Protein AF-A0A414WHA1-F1 (afdb_monomer)

Organism: Bacteroides uniformis (NCBI:txid820)

Solvent-accessible surface area (backbone atoms only — not comparable to full-atom values): 5166 Å² total; per-residue (Å²): 136,85,83,76,86,70,51,95,79,57,63,96,72,56,92,51,90,66,49,31,78,87,41,59,40,52,16,73,82,84,62,47,81,38,63,70,88,63,60,44,80,42,83,42,80,46,76,59,98,90,39,82,40,81,44,78,44,41,28,40,68,69,58,38,55,67,74,60,46,69,81,51,74,82,78,72,75,129

pLDDT: mean 76.53, std 17.93, range [39.44, 95.0]

Radius of gyration: 17.09 Å; Cα contacts (8 Å, |Δi|>4): 93; chains: 1; bounding box: 36×38×50 Å

Structure (mmCIF, N/CA/C/O backbone):
data_AF-A0A414WHA1-F1
#
_entry.id   AF-A0A414WHA1-F1
#
loop_
_atom_site.group_PDB
_atom_site.id
_atom_site.type_symbol
_atom_site.label_atom_id
_atom_site.label_alt_id
_atom_site.label_comp_id
_atom_site.label_asym_id
_atom_site.label_entity_id
_atom_site.label_seq_id
_atom_site.pdbx_PDB_ins_code
_atom_site.Cartn_x
_atom_site.Cartn_y
_atom_site.Cartn_z
_atom_site.occupancy
_atom_site.B_iso_or_equiv
_atom_site.auth_seq_id
_atom_site.auth_comp_id
_atom_site.auth_asym_id
_atom_site.auth_atom_id
_atom_site.pdbx_PDB_model_num
ATOM 1 N N . MET A 1 1 ? -0.451 -13.461 26.767 1.00 39.84 1 MET A N 1
ATOM 2 C CA . MET A 1 1 ? -0.764 -12.213 26.043 1.00 39.84 1 MET A CA 1
ATOM 3 C C . MET A 1 1 ? -2.188 -12.288 25.517 1.00 39.84 1 MET A C 1
ATOM 5 O O . MET A 1 1 ? -2.507 -13.252 24.839 1.00 39.84 1 MET A O 1
ATOM 9 N N . ASN A 1 2 ? -2.996 -11.316 25.955 1.00 42.94 2 ASN A N 1
ATOM 10 C CA . ASN A 1 2 ? -4.147 -10.646 25.330 1.00 42.94 2 ASN A CA 1
ATOM 11 C C . ASN A 1 2 ? -5.099 -11.502 24.471 1.00 42.94 2 ASN A C 1
ATOM 13 O O . ASN A 1 2 ? -4.715 -12.005 23.432 1.00 42.94 2 ASN A O 1
ATOM 17 N N . GLY A 1 3 ? -6.376 -11.685 24.808 1.00 41.97 3 GLY A N 1
ATOM 18 C CA . GLY A 1 3 ? -7.275 -10.730 25.449 1.00 41.97 3 GLY A CA 1
ATOM 19 C C . GLY A 1 3 ? -8.082 -9.982 24.390 1.00 41.97 3 GLY A C 1
ATOM 20 O O . GLY A 1 3 ? -7.686 -8.904 23.971 1.00 41.97 3 GLY A O 1
ATOM 21 N N . LYS A 1 4 ? -9.245 -10.565 24.072 1.00 44.34 4 LYS A N 1
ATOM 22 C CA . LYS A 1 4 ? -10.418 -9.994 23.389 1.00 44.34 4 LYS A CA 1
ATOM 23 C C . LYS A 1 4 ? -10.348 -9.909 21.859 1.00 44.34 4 LYS A C 1
ATOM 25 O O . LYS A 1 4 ? -9.657 -9.100 21.259 1.00 44.34 4 LYS A O 1
ATOM 30 N N . SER A 1 5 ? -11.156 -10.791 21.275 1.00 52.03 5 SER A N 1
ATOM 31 C CA . SER A 1 5 ? -11.770 -10.745 19.951 1.00 52.03 5 SER A CA 1
ATOM 32 C C . SER A 1 5 ? -11.852 -9.338 19.350 1.00 52.03 5 SER A C 1
ATOM 34 O O . SER A 1 5 ? -12.647 -8.500 19.779 1.00 52.03 5 SER A O 1
ATOM 36 N N . LYS A 1 6 ? -11.002 -9.166 18.334 1.00 57.75 6 LYS A N 1
ATOM 37 C CA . LYS A 1 6 ? -10.979 -8.148 17.282 1.00 57.75 6 LYS A CA 1
ATOM 38 C C . LYS A 1 6 ? -12.396 -7.946 16.714 1.00 57.75 6 LYS A C 1
ATOM 40 O O . LYS A 1 6 ? -13.081 -8.942 16.528 1.00 57.75 6 LYS A O 1
ATOM 45 N N . CYS A 1 7 ? -12.812 -6.689 16.517 1.00 58.56 7 CYS A N 1
ATOM 46 C CA . CYS A 1 7 ? -14.056 -6.179 15.896 1.00 58.56 7 CYS A CA 1
ATOM 47 C C . CYS A 1 7 ? -15.166 -7.189 15.519 1.00 58.56 7 CYS A C 1
ATOM 49 O O . CYS A 1 7 ? -14.958 -8.141 14.775 1.00 58.56 7 CYS A O 1
ATOM 51 N N . ASN A 1 8 ? -16.407 -6.910 15.937 1.00 60.75 8 ASN A N 1
ATOM 52 C CA . ASN A 1 8 ? -17.593 -7.758 15.714 1.00 60.75 8 ASN A CA 1
ATOM 53 C C . ASN A 1 8 ? -18.082 -7.844 14.245 1.00 60.75 8 ASN A C 1
ATOM 55 O O . ASN A 1 8 ? -19.207 -8.278 14.007 1.00 60.75 8 ASN A O 1
ATOM 59 N N . GLY A 1 9 ? -17.283 -7.398 13.272 1.00 56.62 9 GLY A N 1
ATOM 60 C CA . GLY A 1 9 ? -17.616 -7.407 11.845 1.00 56.62 9 GLY A CA 1
ATOM 61 C C . GLY A 1 9 ? -18.577 -6.302 11.387 1.00 56.62 9 GLY A C 1
ATOM 62 O O . GLY A 1 9 ? -18.833 -6.189 10.191 1.00 56.62 9 GLY A O 1
ATOM 63 N N . HIS A 1 10 ? -19.084 -5.451 12.288 1.00 63.38 10 HIS A N 1
ATOM 64 C CA . HIS A 1 10 ? -19.907 -4.288 11.936 1.00 63.38 10 HIS A CA 1
ATOM 65 C C . HIS A 1 10 ? -19.056 -3.013 11.852 1.00 63.38 10 HIS A C 1
ATOM 67 O O . HIS A 1 10 ? -19.265 -2.061 12.608 1.00 63.38 10 HIS A O 1
ATOM 73 N N . CYS A 1 11 ? -18.106 -2.980 10.911 1.00 64.75 11 CYS A N 1
ATOM 74 C CA . CYS A 1 11 ? -17.054 -1.955 10.842 1.00 64.75 11 CYS A CA 1
ATOM 75 C C . CYS A 1 11 ? -17.573 -0.509 10.797 1.00 64.75 11 CYS A C 1
ATOM 77 O O . CYS A 1 11 ? -16.979 0.376 11.398 1.00 64.75 11 CYS A O 1
ATOM 79 N N . LYS A 1 12 ? -18.752 -0.270 10.201 1.00 61.59 12 LYS A N 1
ATOM 80 C CA . LYS A 1 12 ? -19.400 1.059 10.170 1.00 61.59 12 LYS A CA 1
ATOM 81 C C . LYS A 1 12 ? -19.788 1.621 11.548 1.00 61.59 12 LYS A C 1
ATOM 83 O O . LYS A 1 12 ? -20.153 2.787 11.635 1.00 61.59 12 LYS A O 1
ATOM 88 N N . SER A 1 13 ? -19.780 0.797 12.595 1.00 63.25 13 SER A N 1
ATOM 89 C CA . SER A 1 13 ? -20.167 1.176 13.963 1.00 63.25 13 SER A CA 1
ATOM 90 C C . SER A 1 13 ? -18.994 1.214 14.947 1.00 63.25 13 SER A C 1
ATOM 92 O O . SER A 1 13 ? -19.194 1.517 16.124 1.00 63.25 13 SER A O 1
ATOM 94 N N . CYS A 1 14 ? -17.774 0.912 14.492 1.00 68.31 14 CYS A N 1
ATOM 95 C CA . CYS A 1 14 ? -16.598 0.982 15.345 1.00 68.31 14 CYS A CA 1
ATOM 96 C C . CYS A 1 14 ? -16.189 2.438 15.577 1.00 6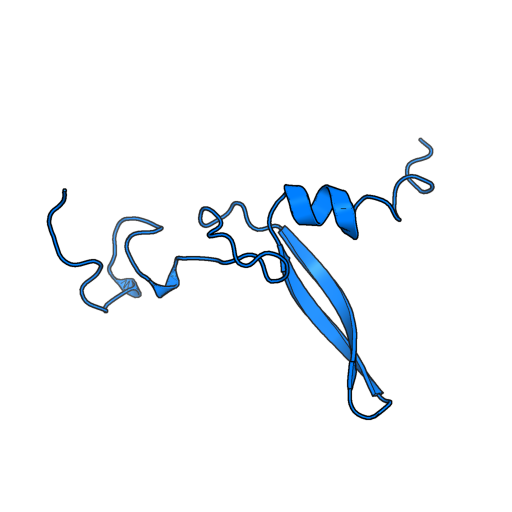8.31 14 CYS A C 1
ATOM 98 O O . CYS A 1 14 ? -15.989 3.207 14.646 1.00 68.31 14 CYS A O 1
ATOM 100 N N . LEU A 1 15 ? -16.077 2.804 16.854 1.00 64.38 15 LEU A N 1
ATOM 101 C CA . LEU A 1 15 ? -15.722 4.153 17.305 1.00 64.38 15 LEU A CA 1
ATOM 102 C C . LEU A 1 15 ? -14.226 4.476 17.143 1.00 64.38 15 LEU A C 1
ATOM 104 O O . LEU A 1 15 ? -13.846 5.634 17.273 1.00 64.38 15 LEU A O 1
ATOM 108 N N . TYR A 1 16 ? -13.386 3.467 16.890 1.00 64.62 16 TYR A N 1
ATOM 109 C CA . TYR A 1 16 ? -11.930 3.588 16.827 1.00 64.62 16 TYR A CA 1
ATOM 110 C C . TYR A 1 16 ? -11.404 3.026 15.503 1.00 64.62 16 TYR A C 1
ATOM 112 O O . TYR A 1 16 ? -11.666 1.863 15.189 1.00 64.62 16 TYR A O 1
ATOM 120 N N . LEU A 1 17 ? -10.648 3.845 14.766 1.00 61.69 17 LEU A N 1
ATOM 121 C CA . LEU A 1 17 ? -9.867 3.428 13.596 1.00 61.69 17 LEU A CA 1
ATOM 122 C C . LEU A 1 17 ? -8.846 2.351 14.003 1.00 61.69 17 LEU A C 1
ATOM 124 O O . LEU A 1 17 ? -8.272 2.423 15.091 1.00 61.69 17 LEU A O 1
ATOM 128 N N . GLY A 1 18 ? -8.660 1.331 13.160 1.00 61.69 18 GLY A N 1
ATOM 129 C CA . GLY A 1 18 ? -7.740 0.213 13.421 1.00 61.69 18 GLY A CA 1
ATOM 130 C C . GLY A 1 18 ? -8.316 -0.894 14.314 1.00 61.69 18 GLY A C 1
ATOM 131 O O . GLY A 1 18 ? -7.659 -1.905 14.564 1.00 61.69 18 GLY A O 1
ATOM 132 N N . ALA A 1 19 ? -9.557 -0.750 14.791 1.00 66.19 19 ALA A N 1
ATOM 133 C CA . ALA A 1 19 ? -10.232 -1.801 15.550 1.00 66.19 19 ALA A CA 1
ATOM 134 C C . ALA A 1 19 ? -10.783 -2.909 14.642 1.00 66.19 19 ALA A C 1
ATOM 136 O O . ALA A 1 19 ? -10.899 -4.058 15.093 1.00 66.19 19 ALA A O 1
ATOM 137 N N . CYS A 1 20 ? -11.132 -2.584 13.390 1.00 68.31 20 CYS A N 1
ATOM 138 C CA . CYS A 1 20 ? -11.623 -3.559 12.428 1.00 68.31 20 CYS A CA 1
ATOM 139 C C . CYS A 1 20 ? -10.535 -4.063 11.483 1.00 68.31 20 CYS A C 1
ATOM 141 O O . CYS A 1 20 ? -9.730 -3.277 11.002 1.00 68.31 20 CYS A O 1
ATOM 143 N N . PRO A 1 21 ? -10.536 -5.371 11.149 1.00 67.62 21 PRO A N 1
ATOM 144 C CA . PRO A 1 21 ? -9.594 -5.933 10.184 1.00 67.62 21 PRO A CA 1
ATOM 145 C C . PRO A 1 21 ? -9.615 -5.241 8.817 1.00 67.62 21 PRO A C 1
ATOM 147 O O . PRO A 1 21 ? -8.602 -5.230 8.135 1.00 67.62 21 PRO A O 1
ATOM 150 N N . SER A 1 22 ? -10.758 -4.668 8.423 1.00 67.56 22 SER A N 1
ATOM 151 C CA . SER A 1 22 ? -10.902 -3.867 7.201 1.00 67.56 22 SER A CA 1
ATOM 152 C C . SER A 1 22 ? -10.133 -2.551 7.233 1.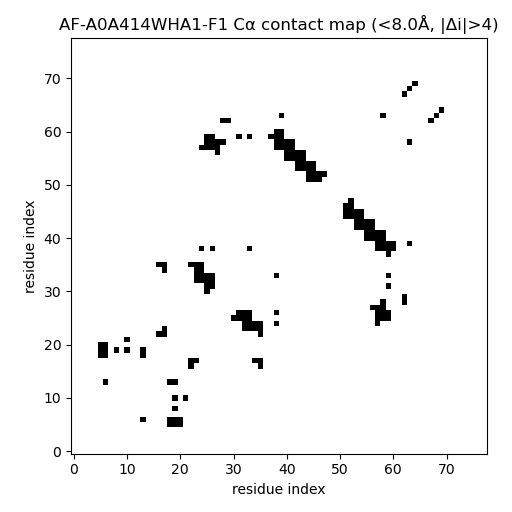00 67.56 22 SER A C 1
ATOM 154 O O . SER A 1 22 ? -9.871 -1.992 6.177 1.00 67.56 22 SER A O 1
ATOM 156 N N . ASP A 1 23 ? -9.816 -2.055 8.426 1.00 70.25 23 ASP A N 1
ATOM 157 C CA . ASP A 1 23 ? -9.088 -0.805 8.612 1.00 70.25 23 ASP A CA 1
ATOM 158 C C . ASP A 1 23 ? -7.577 -1.050 8.540 1.00 70.25 23 ASP A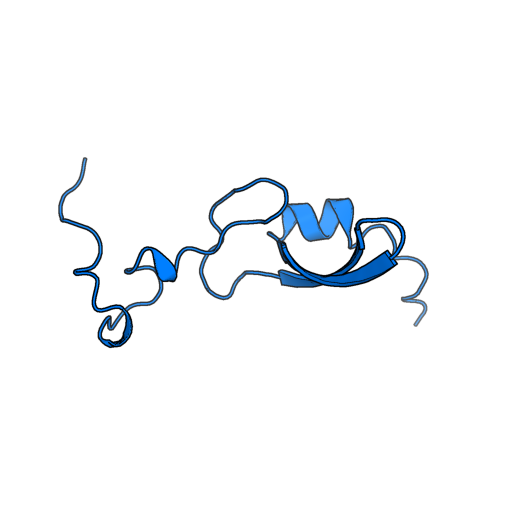 C 1
ATOM 160 O O . ASP A 1 23 ? -6.817 -0.099 8.452 1.00 70.25 23 ASP A O 1
ATOM 164 N N . ILE A 1 24 ? -7.132 -2.315 8.584 1.00 78.12 24 ILE A N 1
ATOM 165 C CA . ILE A 1 24 ? -5.715 -2.669 8.516 1.00 78.12 24 ILE A CA 1
ATOM 166 C C . ILE A 1 24 ? -5.252 -2.537 7.067 1.00 78.12 24 ILE A C 1
ATOM 168 O O . ILE A 1 24 ? -5.493 -3.409 6.224 1.00 78.12 24 ILE A O 1
ATOM 172 N N . VAL A 1 25 ? -4.557 -1.443 6.789 1.00 87.75 25 VAL A N 1
ATOM 173 C CA . VAL A 1 25 ? -3.912 -1.205 5.502 1.00 87.75 25 VAL A CA 1
ATOM 174 C C . VAL A 1 25 ? -2.584 -1.955 5.475 1.00 87.75 25 VAL A C 1
ATOM 176 O O . VAL A 1 25 ? -1.892 -2.055 6.485 1.00 87.75 25 VAL A O 1
ATOM 179 N N . HIS A 1 26 ? -2.229 -2.524 4.325 1.00 93.19 26 HIS A N 1
ATOM 180 C CA . HIS A 1 26 ? -0.947 -3.198 4.144 1.00 93.19 26 HIS A CA 1
ATOM 181 C C . HIS A 1 26 ? -0.197 -2.584 2.973 1.00 93.19 26 HIS A C 1
ATOM 183 O O . HIS A 1 26 ? -0.795 -2.282 1.942 1.00 93.19 26 HIS A O 1
ATOM 189 N N . CYS A 1 27 ? 1.123 -2.473 3.106 1.00 94.69 27 CYS A N 1
ATOM 190 C CA . CYS A 1 27 ? 1.980 -2.048 2.009 1.00 94.69 27 CYS A CA 1
ATOM 191 C C . CYS A 1 27 ? 1.900 -3.052 0.855 1.00 94.69 27 CYS A C 1
ATOM 193 O O . CYS A 1 27 ? 2.173 -4.241 1.036 1.00 94.69 27 CYS A O 1
ATOM 195 N N . ASP A 1 28 ? 1.609 -2.581 -0.354 1.00 93.81 28 ASP A N 1
ATOM 196 C CA . ASP A 1 28 ? 1.518 -3.426 -1.542 1.00 93.81 28 ASP A CA 1
ATOM 197 C C . ASP A 1 28 ? 2.856 -4.077 -1.920 1.00 93.81 28 ASP A C 1
ATOM 199 O O . ASP A 1 28 ? 2.854 -5.135 -2.557 1.00 93.81 28 ASP A O 1
ATOM 203 N N . VAL A 1 29 ? 3.977 -3.509 -1.467 1.00 92.25 29 VAL A N 1
ATOM 204 C CA . VAL A 1 29 ? 5.334 -3.995 -1.750 1.00 92.25 29 VAL A CA 1
ATOM 205 C C . VAL A 1 29 ? 5.803 -4.996 -0.692 1.00 92.25 29 VAL A C 1
ATOM 207 O O . VAL A 1 29 ? 5.949 -6.181 -0.985 1.0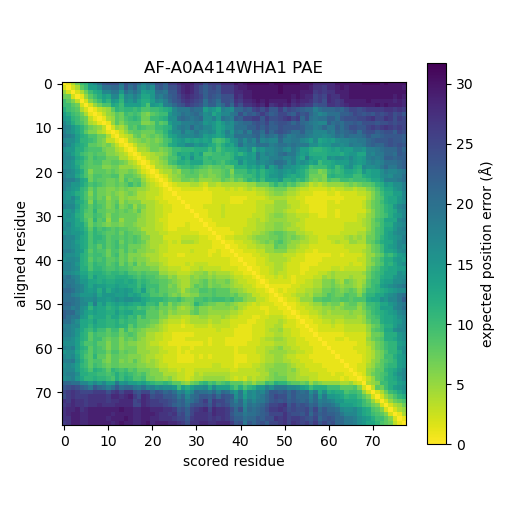0 92.25 29 VAL A O 1
ATOM 210 N N . CYS A 1 30 ? 6.022 -4.551 0.548 1.00 94.88 30 CYS A N 1
ATOM 211 C CA . CYS A 1 30 ? 6.632 -5.378 1.599 1.00 94.88 30 CYS A CA 1
ATOM 212 C C . CYS A 1 30 ? 5.624 -6.111 2.498 1.00 94.88 30 CYS A C 1
ATOM 214 O O . CYS A 1 30 ? 6.030 -6.912 3.337 1.00 94.88 30 CYS A O 1
ATOM 216 N N . LYS A 1 31 ? 4.319 -5.864 2.320 1.00 94.62 31 LYS A N 1
ATOM 217 C CA . LYS A 1 31 ? 3.217 -6.475 3.084 1.00 94.62 31 LYS A CA 1
ATOM 218 C C . LYS A 1 31 ? 3.212 -6.173 4.588 1.00 94.62 31 LYS A C 1
ATOM 220 O O . LYS A 1 31 ? 2.486 -6.843 5.318 1.00 94.62 31 LYS A O 1
ATOM 225 N N . CYS A 1 32 ? 3.973 -5.182 5.063 1.00 93.44 32 CYS A N 1
ATOM 226 C CA . CYS A 1 32 ? 3.837 -4.717 6.444 1.00 93.44 32 CYS A CA 1
ATOM 227 C C . CYS A 1 32 ? 2.465 -4.066 6.669 1.00 93.44 32 CYS A C 1
ATOM 229 O O . CYS A 1 32 ? 1.889 -3.496 5.739 1.00 93.44 32 CYS A O 1
ATOM 231 N N . GLU A 1 33 ? 1.953 -4.164 7.897 1.00 92.31 33 GLU A N 1
ATOM 232 C CA . GLU A 1 33 ? 0.799 -3.376 8.336 1.00 92.31 33 GLU A CA 1
ATOM 233 C C . GLU A 1 33 ? 1.206 -1.896 8.393 1.00 92.31 33 GLU A C 1
ATOM 235 O O . GLU A 1 33 ? 2.280 -1.560 8.897 1.00 92.31 33 GLU A O 1
ATOM 240 N N . ILE A 1 34 ? 0.356 -1.034 7.845 1.00 90.25 34 ILE A N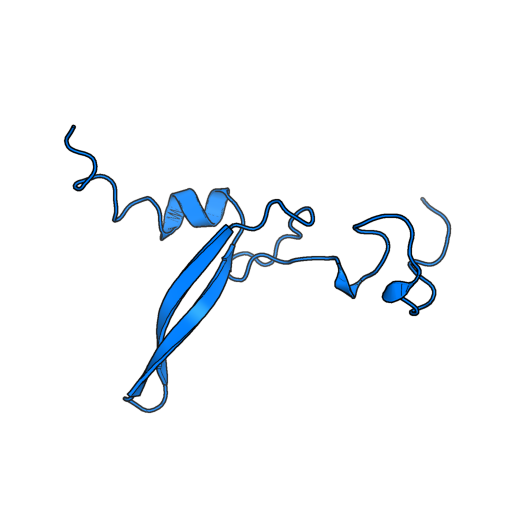 1
ATOM 241 C CA . ILE A 1 34 ? 0.486 0.422 7.884 1.00 90.25 34 ILE A CA 1
ATOM 242 C C . ILE A 1 34 ? -0.576 0.939 8.852 1.00 90.25 34 ILE A C 1
ATOM 244 O O . ILE A 1 34 ? -1.709 0.442 8.856 1.00 90.25 34 ILE A O 1
ATOM 248 N N . GLU A 1 35 ? -0.216 1.916 9.687 1.00 84.56 35 GLU A N 1
ATOM 249 C CA . GLU A 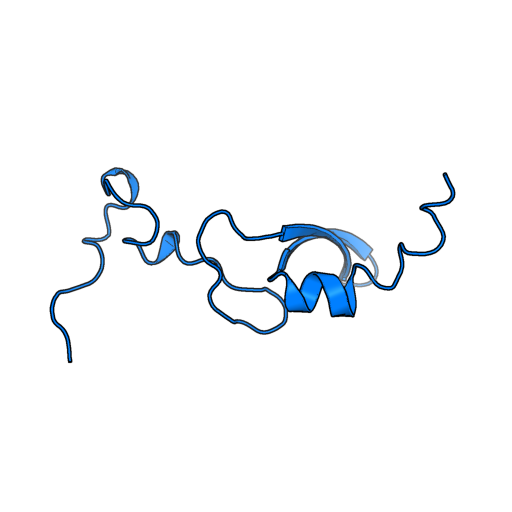1 35 ? -1.213 2.585 10.514 1.00 84.56 35 GLU A CA 1
ATOM 250 C C . GLU A 1 35 ? -2.255 3.275 9.615 1.00 84.56 35 GLU A C 1
ATOM 252 O O . GLU A 1 35 ? -1.881 3.944 8.652 1.00 84.56 35 GLU A O 1
ATOM 257 N N . PRO A 1 36 ? -3.563 3.123 9.888 1.00 82.25 36 PRO A N 1
ATOM 258 C CA . PRO A 1 36 ? -4.589 3.685 9.017 1.00 82.25 36 PRO A CA 1
ATOM 259 C C . PRO A 1 36 ? -4.465 5.214 8.932 1.00 82.25 36 PRO A C 1
ATOM 261 O O . PRO A 1 36 ? -4.523 5.899 9.957 1.00 82.25 36 PRO A O 1
ATOM 264 N N . GLY A 1 37 ? -4.342 5.745 7.718 1.00 84.56 37 GLY A N 1
ATOM 265 C CA . GLY A 1 37 ? -4.108 7.160 7.427 1.00 84.56 37 GLY A CA 1
ATOM 266 C C . GLY A 1 37 ? -2.635 7.537 7.218 1.00 84.56 37 GLY A C 1
ATOM 267 O O . GLY A 1 37 ? -2.368 8.677 6.840 1.00 84.56 37 GLY A O 1
ATOM 268 N N . GLU A 1 38 ? -1.689 6.620 7.446 1.00 89.06 38 GLU A N 1
ATOM 269 C CA . GLU A 1 38 ? -0.265 6.815 7.127 1.00 89.06 38 GLU A CA 1
ATOM 270 C C . GLU A 1 38 ? 0.139 6.218 5.768 1.00 89.06 38 GLU A C 1
ATOM 272 O O . GLU A 1 38 ? 1.295 6.340 5.350 1.00 89.06 38 GLU A O 1
ATOM 277 N N . GLU A 1 39 ? -0.783 5.560 5.063 1.00 92.25 39 GLU A N 1
ATOM 278 C CA . GLU A 1 39 ? -0.529 5.038 3.726 1.00 92.25 39 GLU A CA 1
ATOM 279 C C . GLU A 1 39 ? -0.226 6.144 2.710 1.00 92.25 39 GLU A C 1
ATOM 281 O O . GLU A 1 39 ? -0.840 7.211 2.693 1.00 92.25 39 GLU A O 1
ATOM 286 N N . ILE A 1 40 ? 0.725 5.862 1.820 1.00 93.25 40 ILE A N 1
ATOM 287 C CA . ILE A 1 40 ? 1.048 6.734 0.693 1.00 93.25 40 ILE A CA 1
ATOM 288 C C . ILE A 1 40 ? 0.411 6.131 -0.554 1.00 93.25 40 ILE A C 1
ATOM 290 O O . ILE A 1 40 ? 0.747 5.010 -0.949 1.00 93.25 40 ILE A O 1
ATOM 294 N N . GLU A 1 41 ? -0.506 6.877 -1.168 1.00 94.56 41 GLU A N 1
ATOM 295 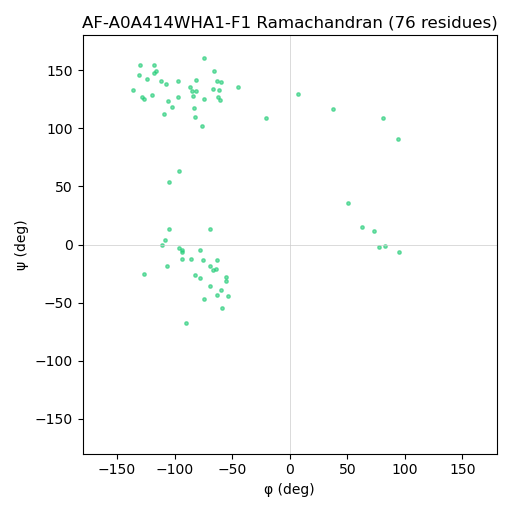C CA . GLU A 1 41 ? -1.141 6.492 -2.427 1.00 94.56 41 GLU A CA 1
ATOM 296 C C . GLU A 1 41 ? -0.267 6.897 -3.614 1.00 94.56 41 GLU A C 1
ATOM 298 O O . GLU A 1 41 ? 0.123 8.058 -3.752 1.00 94.56 41 GLU A O 1
ATOM 303 N N . ILE A 1 42 ? 0.021 5.945 -4.499 1.00 91.69 42 ILE A N 1
ATOM 304 C CA . ILE A 1 42 ? 0.828 6.183 -5.698 1.00 91.69 42 ILE A CA 1
ATOM 305 C C . ILE A 1 42 ? 0.078 5.659 -6.910 1.00 91.69 42 ILE A C 1
ATOM 307 O O . ILE A 1 42 ? -0.321 4.495 -6.947 1.00 91.69 42 ILE A O 1
ATOM 311 N N . GLU A 1 43 ? -0.090 6.501 -7.927 1.00 92.06 43 GLU A N 1
ATOM 312 C CA . GLU A 1 43 ? -0.574 6.061 -9.233 1.00 92.06 43 GLU A CA 1
ATOM 313 C C . GLU A 1 43 ? 0.606 5.500 -10.039 1.00 92.06 43 GLU A C 1
ATOM 315 O O . GLU A 1 43 ? 1.561 6.212 -10.339 1.00 92.06 43 GLU A O 1
ATOM 320 N N . THR A 1 44 ? 0.547 4.215 -10.380 1.00 87.19 44 THR A N 1
ATOM 321 C CA . THR A 1 44 ? 1.554 3.523 -11.191 1.00 87.19 44 THR A CA 1
ATOM 322 C C . THR A 1 44 ? 0.945 2.999 -12.488 1.00 87.19 44 THR A C 1
ATOM 324 O O . THR A 1 44 ? -0.260 2.746 -12.570 1.00 87.19 44 THR A O 1
ATOM 327 N N . GLU A 1 45 ? 1.771 2.832 -13.518 1.00 90.50 45 GLU A N 1
ATOM 328 C CA . GLU A 1 45 ? 1.377 2.178 -14.762 1.00 90.50 45 GLU A CA 1
ATOM 329 C C . GLU A 1 45 ? 1.800 0.704 -14.737 1.00 90.50 45 GLU A C 1
ATOM 331 O O . GLU A 1 45 ? 2.961 0.370 -14.503 1.00 90.50 45 GLU A O 1
ATOM 336 N N . ILE A 1 46 ? 0.851 -0.193 -14.991 1.00 87.88 46 ILE A N 1
ATOM 337 C CA . ILE A 1 46 ? 1.081 -1.632 -15.108 1.00 87.88 46 ILE A CA 1
ATOM 338 C C . ILE A 1 46 ? 0.762 -2.103 -16.523 1.00 87.88 46 ILE A C 1
ATOM 340 O O . ILE A 1 46 ? -0.138 -1.580 -17.180 1.00 87.88 46 ILE A O 1
ATOM 344 N N . VAL A 1 47 ? 1.469 -3.134 -16.982 1.00 89.31 47 VAL A N 1
ATOM 345 C CA . VAL A 1 47 ? 1.209 -3.762 -18.279 1.00 89.31 47 VAL A CA 1
ATOM 346 C C . VAL A 1 47 ? 0.603 -5.143 -18.063 1.00 89.31 47 VAL A C 1
ATOM 348 O O . VAL A 1 47 ? 1.282 -6.063 -17.612 1.00 89.31 47 VAL A O 1
ATOM 351 N N . GLU A 1 48 ? -0.666 -5.310 -18.431 1.00 90.50 48 GLU A N 1
ATOM 352 C CA . GLU A 1 48 ? -1.359 -6.603 -18.404 1.00 90.50 48 GLU A CA 1
ATOM 353 C C . GLU A 1 48 ? -1.824 -6.979 -19.814 1.00 90.50 48 GLU A C 1
ATOM 355 O O . GLU A 1 48 ? -2.457 -6.191 -20.518 1.00 90.50 48 GLU A O 1
ATOM 360 N N . HIS A 1 49 ? -1.495 -8.194 -20.262 1.00 92.12 49 HIS A N 1
ATOM 361 C CA . HIS A 1 49 ? -1.805 -8.674 -21.620 1.00 92.12 49 HIS A CA 1
ATOM 362 C C . HIS A 1 49 ? -1.365 -7.707 -22.743 1.00 92.12 49 HIS A C 1
ATOM 364 O O . HIS A 1 49 ? -2.050 -7.558 -23.756 1.00 92.12 49 HIS A O 1
ATOM 370 N N . GLY A 1 50 ? -0.230 -7.024 -22.552 1.00 92.25 50 GLY A N 1
ATOM 371 C CA . GLY A 1 50 ? 0.310 -6.053 -23.510 1.00 92.25 50 GLY A CA 1
ATOM 372 C C . GLY A 1 50 ? -0.446 -4.721 -23.572 1.00 92.25 50 GLY A C 1
ATOM 373 O O . GLY A 1 50 ? -0.218 -3.943 -24.493 1.00 92.25 50 GLY A O 1
ATOM 374 N N . ARG A 1 51 ? -1.353 -4.451 -22.625 1.00 91.69 51 ARG A N 1
ATOM 375 C CA . ARG A 1 51 ? -2.053 -3.168 -22.488 1.00 91.69 51 ARG A CA 1
ATOM 376 C C . ARG A 1 51 ? -1.594 -2.455 -21.224 1.00 91.69 51 ARG A C 1
ATOM 378 O O . ARG A 1 51 ? -1.414 -3.097 -20.195 1.00 91.69 51 ARG A O 1
ATOM 385 N N . HIS A 1 52 ? -1.436 -1.141 -21.328 1.00 91.69 52 HIS A N 1
ATOM 386 C CA . HIS A 1 52 ? -1.067 -0.273 -20.216 1.00 91.69 52 HIS A CA 1
ATOM 387 C C . HIS A 1 52 ? -2.322 0.123 -19.434 1.00 91.69 52 HIS A C 1
ATOM 389 O O . HIS A 1 52 ? -3.327 0.529 -20.025 1.00 91.69 52 HIS A O 1
ATOM 395 N N . TYR A 1 53 ? -2.257 0.001 -18.115 1.00 90.44 53 TYR A N 1
ATOM 396 C CA . TYR A 1 53 ? -3.308 0.398 -17.189 1.00 90.44 53 TYR A CA 1
ATOM 397 C C . TYR A 1 53 ? -2.709 1.237 -16.083 1.00 90.44 53 TYR A C 1
ATOM 399 O O . TYR A 1 53 ? -1.608 0.969 -15.614 1.00 90.44 53 TYR A O 1
ATOM 407 N N . LYS A 1 54 ? -3.482 2.203 -15.606 1.00 90.81 54 LYS A N 1
ATOM 408 C CA . LYS A 1 54 ? -3.159 2.896 -14.371 1.00 90.81 54 LYS A CA 1
ATOM 409 C C . LYS A 1 54 ? -3.731 2.133 -13.188 1.00 90.81 54 LYS A C 1
ATOM 411 O O . LYS A 1 54 ? -4.881 1.690 -13.233 1.00 90.81 54 LYS A O 1
ATOM 416 N N . LYS A 1 55 ? -2.936 1.989 -12.138 1.00 90.81 55 LYS A N 1
ATOM 417 C CA . LYS A 1 55 ? -3.335 1.365 -10.883 1.00 90.81 55 LYS A CA 1
ATOM 418 C C . LYS A 1 55 ? -2.826 2.208 -9.725 1.00 90.81 55 LYS A C 1
ATOM 420 O O . LYS A 1 55 ? -1.656 2.566 -9.691 1.00 90.81 55 LYS A O 1
ATOM 425 N N . THR A 1 56 ? -3.690 2.466 -8.755 1.00 92.38 56 THR A N 1
ATOM 426 C CA . THR A 1 56 ? -3.274 3.026 -7.470 1.00 92.38 56 THR A CA 1
ATOM 427 C C . THR A 1 56 ? -2.744 1.907 -6.580 1.00 92.38 56 THR A C 1
ATOM 429 O O . THR A 1 56 ? -3.384 0.858 -6.458 1.00 92.38 56 THR A O 1
ATOM 432 N N . VAL A 1 57 ? -1.579 2.122 -5.978 1.00 92.12 57 VAL A N 1
ATOM 433 C CA . VAL A 1 57 ? -0.987 1.247 -4.961 1.00 92.12 57 VAL A CA 1
ATOM 434 C C . VAL A 1 57 ? -0.839 2.005 -3.649 1.00 92.12 57 VAL A C 1
ATOM 436 O O . VAL A 1 57 ? -0.607 3.215 -3.653 1.00 92.12 57 VAL A O 1
ATOM 439 N N . LEU A 1 58 ? -0.973 1.285 -2.540 1.00 94.25 58 LEU A N 1
ATOM 440 C CA . LEU A 1 58 ? -0.775 1.815 -1.192 1.00 94.25 58 LEU A CA 1
ATOM 441 C C . LEU A 1 58 ? 0.555 1.299 -0.659 1.00 94.25 58 LEU A C 1
ATOM 443 O O . LEU A 1 58 ? 0.779 0.087 -0.606 1.00 94.25 58 LEU A O 1
ATOM 447 N N . VAL A 1 59 ? 1.458 2.190 -0.264 1.00 94.88 59 VAL A N 1
ATOM 448 C CA . VAL A 1 59 ? 2.786 1.789 0.217 1.00 94.88 59 VAL A CA 1
ATOM 449 C C . VAL A 1 59 ? 3.138 2.434 1.547 1.00 94.88 59 VAL A C 1
ATOM 451 O O . VAL A 1 59 ? 2.647 3.506 1.894 1.00 94.88 59 VAL A O 1
ATOM 454 N N . CYS A 1 60 ? 4.016 1.766 2.297 1.00 95.00 60 CYS A N 1
ATOM 455 C CA . CYS A 1 60 ? 4.621 2.353 3.483 1.00 95.00 60 CYS A CA 1
ATOM 456 C C . CYS A 1 60 ? 5.686 3.384 3.089 1.00 95.00 60 CYS A C 1
ATOM 458 O O . CYS A 1 60 ? 6.250 3.336 1.990 1.00 95.00 60 CYS A O 1
ATOM 460 N N . ARG A 1 61 ? 6.016 4.270 4.031 1.00 92.56 61 ARG A N 1
ATOM 461 C CA . ARG A 1 61 ? 7.022 5.319 3.848 1.00 92.56 61 ARG A CA 1
ATOM 462 C C . ARG A 1 61 ? 8.378 4.793 3.372 1.00 92.56 61 ARG A C 1
ATOM 464 O O . ARG A 1 61 ? 8.950 5.363 2.453 1.00 92.56 61 ARG A O 1
ATOM 471 N N . GLU A 1 62 ? 8.871 3.700 3.948 1.00 92.81 62 GLU A N 1
ATOM 472 C CA . GLU A 1 62 ? 10.174 3.133 3.568 1.00 92.81 62 GLU A CA 1
ATOM 473 C C . GLU A 1 62 ? 10.183 2.660 2.106 1.00 92.81 62 GLU A C 1
ATOM 475 O O . GLU A 1 62 ? 11.113 2.950 1.357 1.00 92.81 62 GLU A O 1
ATOM 480 N N . CYS A 1 63 ? 9.119 1.978 1.667 1.00 92.94 63 CYS A N 1
ATOM 481 C CA . CYS A 1 63 ? 8.993 1.539 0.276 1.00 92.94 63 CYS A CA 1
ATOM 482 C C . CYS A 1 63 ? 8.784 2.719 -0.678 1.00 92.94 63 CYS A C 1
ATOM 484 O O . CYS A 1 63 ? 9.296 2.685 -1.795 1.00 92.94 63 CYS A O 1
ATOM 486 N N . TYR A 1 64 ? 8.062 3.759 -0.252 1.00 91.31 64 TYR A N 1
ATOM 487 C CA . TYR A 1 64 ? 7.950 4.999 -1.016 1.00 91.31 64 TYR A CA 1
ATOM 488 C C . TYR A 1 64 ? 9.324 5.635 -1.247 1.00 91.31 64 TYR A C 1
ATOM 490 O O . TYR A 1 64 ? 9.717 5.850 -2.392 1.00 91.31 64 TYR A O 1
ATOM 498 N N . GLU A 1 65 ? 10.083 5.867 -0.175 1.00 91.06 65 GLU A N 1
ATOM 499 C CA . GLU A 1 65 ? 11.412 6.482 -0.239 1.00 91.06 65 GLU A CA 1
ATOM 500 C C . GLU A 1 65 ? 12.386 5.652 -1.093 1.00 91.06 65 GLU A C 1
ATOM 502 O O . GLU A 1 65 ? 13.153 6.203 -1.880 1.00 91.06 65 GLU A O 1
ATOM 507 N N . GLN A 1 66 ? 12.324 4.324 -0.991 1.00 88.94 66 GLN A N 1
ATOM 508 C CA . GLN A 1 66 ? 13.230 3.433 -1.711 1.00 88.94 66 GLN A CA 1
ATOM 509 C C . GLN A 1 66 ? 12.909 3.310 -3.209 1.00 88.94 66 GLN A C 1
ATOM 511 O O . GLN A 1 66 ? 13.824 3.349 -4.035 1.00 88.94 66 GLN A O 1
ATOM 516 N N . PHE A 1 67 ? 11.635 3.111 -3.562 1.00 85.12 67 PHE A N 1
ATOM 517 C CA . PHE A 1 67 ? 11.237 2.703 -4.916 1.00 85.12 67 PHE A CA 1
ATOM 518 C C . PHE A 1 67 ? 10.579 3.804 -5.746 1.00 85.12 67 PHE A C 1
ATOM 520 O O . PHE A 1 67 ? 10.506 3.657 -6.960 1.00 85.12 67 PHE A O 1
ATOM 527 N N . TYR A 1 68 ? 10.077 4.868 -5.117 1.00 81.25 68 TYR A N 1
ATOM 528 C CA . TYR A 1 68 ? 9.246 5.870 -5.796 1.00 81.25 68 TYR A CA 1
ATOM 529 C C . TYR A 1 68 ? 9.759 7.305 -5.621 1.00 81.25 68 TYR A C 1
ATOM 531 O O . TYR A 1 68 ? 9.510 8.158 -6.472 1.00 81.25 68 TYR A O 1
ATOM 539 N N . LEU A 1 69 ? 10.501 7.582 -4.547 1.00 75.75 69 LEU A N 1
ATOM 540 C CA . LEU A 1 69 ? 11.127 8.886 -4.326 1.00 75.75 69 LEU A CA 1
ATOM 541 C C . LEU A 1 69 ? 12.455 9.032 -5.090 1.00 75.75 69 LEU A C 1
ATOM 543 O O . LEU A 1 69 ? 12.838 10.148 -5.434 1.00 75.75 69 LEU A O 1
ATOM 547 N N . SER A 1 70 ? 13.137 7.921 -5.388 1.00 63.19 70 SER A N 1
ATOM 548 C CA . SER A 1 70 ? 14.452 7.914 -6.043 1.00 63.19 70 SER A CA 1
ATOM 549 C C . SER A 1 70 ? 14.436 8.356 -7.513 1.00 63.19 70 SER A C 1
ATOM 551 O O . SER A 1 70 ? 15.474 8.791 -8.000 1.00 63.19 70 SER A O 1
ATOM 553 N N . ASP A 1 71 ? 13.277 8.350 -8.182 1.00 54.06 71 ASP A N 1
ATOM 554 C CA . ASP A 1 71 ? 13.122 8.843 -9.564 1.00 54.06 71 ASP A CA 1
ATOM 555 C C . ASP A 1 71 ? 12.674 10.320 -9.663 1.00 54.06 71 ASP A C 1
ATOM 557 O O . ASP A 1 71 ? 12.646 10.876 -10.755 1.00 54.06 71 ASP A O 1
ATOM 561 N N . ASN A 1 72 ? 12.343 10.994 -8.550 1.00 50.62 72 ASN A N 1
ATOM 562 C CA . ASN A 1 72 ? 11.836 12.382 -8.564 1.00 50.62 72 ASN A CA 1
ATOM 563 C C . ASN A 1 72 ? 12.832 13.431 -8.033 1.00 50.62 72 ASN A C 1
ATOM 565 O O . ASN A 1 72 ? 12.490 14.610 -7.924 1.00 50.62 72 ASN A O 1
ATOM 569 N N . SER A 1 73 ? 14.068 13.052 -7.686 1.00 51.44 73 SER A N 1
ATOM 570 C CA . SER A 1 73 ? 15.026 14.001 -7.098 1.00 51.44 73 SER A CA 1
ATOM 571 C C . SER A 1 73 ? 15.704 14.948 -8.097 1.00 51.44 73 SER A C 1
ATOM 573 O O . SER A 1 73 ? 16.435 15.832 -7.657 1.00 51.44 73 SER A O 1
ATOM 575 N N . GLU A 1 74 ? 15.483 14.802 -9.408 1.00 51.25 74 GLU A N 1
ATOM 576 C CA . GLU A 1 74 ? 15.997 15.755 -10.411 1.00 51.25 74 GLU A CA 1
ATOM 577 C C . GLU A 1 74 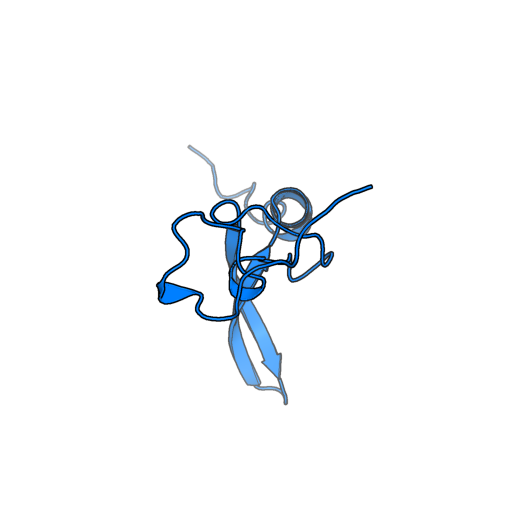? 14.997 16.870 -10.787 1.00 51.25 74 GLU A C 1
ATOM 579 O O . GLU A 1 74 ? 15.424 17.888 -11.324 1.00 51.25 74 GLU A O 1
ATOM 584 N N . ASP A 1 75 ? 13.713 16.765 -10.414 1.00 48.47 75 ASP A N 1
ATOM 585 C CA . ASP A 1 75 ? 12.668 17.747 -10.780 1.00 48.47 75 ASP A CA 1
ATOM 586 C C . ASP A 1 75 ? 12.231 18.682 -9.631 1.00 48.47 75 ASP A C 1
ATOM 588 O O . ASP A 1 75 ? 11.255 19.425 -9.744 1.00 48.47 75 ASP A O 1
ATOM 592 N N . LEU A 1 76 ? 12.984 18.719 -8.526 1.00 47.50 76 LEU A N 1
ATOM 593 C CA . LEU A 1 76 ? 12.867 19.759 -7.492 1.00 47.50 76 LEU A CA 1
ATOM 594 C C . LEU A 1 76 ? 14.039 20.748 -7.581 1.00 47.50 76 LEU A C 1
ATOM 596 O O . LEU A 1 76 ? 14.750 20.993 -6.606 1.00 47.50 76 LEU A O 1
ATOM 600 N N . ILE A 1 77 ? 14.249 21.324 -8.767 1.00 40.16 77 ILE A N 1
ATOM 601 C CA . ILE A 1 77 ? 15.049 22.545 -8.913 1.00 40.16 77 ILE A CA 1
ATOM 602 C C . ILE A 1 77 ? 14.126 23.729 -8.588 1.00 40.16 77 ILE A C 1
ATOM 604 O O . ILE A 1 77 ? 13.180 24.005 -9.325 1.00 40.16 77 ILE A O 1
ATOM 608 N N . PHE A 1 78 ? 14.388 24.371 -7.444 1.00 39.44 78 PHE A N 1
ATOM 609 C CA . PHE A 1 78 ? 13.799 25.650 -7.023 1.00 39.44 78 PHE A CA 1
ATOM 610 C C . PHE A 1 78 ? 14.143 26.798 -7.979 1.00 39.44 78 PHE A C 1
ATOM 612 O O . PHE A 1 78 ? 15.287 26.817 -8.492 1.00 39.44 78 PHE A O 1
#

Sequence (78 aa):
MNGKSKCNGHCKSCLYLGACPSDIVHCDVCKCEIEPGEEIEIETEIVEHGRHYKKTVLVCRECYEQFYLSDNSEDLIF

Secondary structure (DSSP, 8-state):
-----S--S-GGG-SSTTSSGGG-EE-TTT--EE-TT-PEEEEEEEEETTEEEEEEEEE-HHHHHHHTSTTSTTS---

Mean predicted aligned error: 10.84 Å

Foldseek 3Di:
DDDDDQD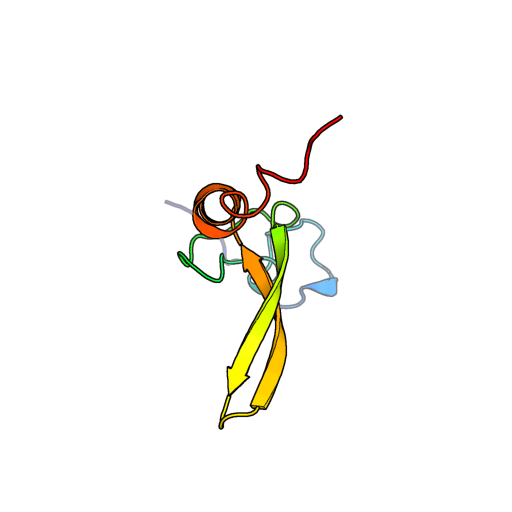PPPVVPDPDQPSHPVSFDAAPPPRDTDRRPQWDWDWDWDADPNDIDTDIGTHHPVCCVVPPVVVCPVPPDD

Nearest PDB structures (foldseek):
  1tu4-assembly10_B  TM=5.050E-01  e=4.659E+00  Homo sapiens
  6dt7-assembly1_B  TM=4.987E-01  e=7.793E+00  Enquatrovirus N4
  2d35-assembly1_A  TM=3.336E-01  e=4.968E+00  Escherichia coli
  5xrw-assembly2_B  TM=4.202E-01  e=7.307E+00  Helicobacter pylori 26695
  7dma-assembly1_B  TM=3.974E-01  e=8.862E+00  Vibrio alginolyticus